Protein AF-A0A9W9T5V9-F1 (afdb_monomer)

Secondary structure (DSSP, 8-state):
-------SS-TT-----------TT-B-SSSTTHHHHHHHHHHHHHHHHHHHHTTS-----HHHHHHHHHHHHHHIIIIITTTT--BHHHHHHHHHHHHHH-TTSSS-----HHHHHH--

Organism: NCBI:txid2972120

Mean predicted aligned error: 10.6 Å

Structure (mmCIF, N/CA/C/O backbone):
data_AF-A0A9W9T5V9-F1
#
_entry.id   AF-A0A9W9T5V9-F1
#
loop_
_atom_site.group_PDB
_atom_site.id
_atom_site.type_symbol
_atom_site.label_atom_id
_atom_site.label_alt_id
_atom_site.label_comp_id
_atom_site.label_asym_id
_atom_site.label_entity_id
_atom_site.label_seq_id
_atom_site.pdbx_PDB_ins_code
_atom_site.Cartn_x
_atom_site.Cartn_y
_atom_site.Cartn_z
_atom_site.occupancy
_atom_site.B_iso_or_equiv
_atom_site.auth_seq_id
_atom_site.auth_comp_id
_atom_site.auth_asym_id
_atom_site.auth_atom_id
_atom_site.pdbx_PDB_model_num
ATOM 1 N N . MET A 1 1 ? 43.524 -31.041 -5.389 1.00 35.19 1 MET A N 1
ATOM 2 C CA . MET A 1 1 ? 42.472 -30.281 -4.680 1.00 35.19 1 MET A CA 1
ATOM 3 C C . MET A 1 1 ? 41.741 -29.411 -5.695 1.00 35.19 1 MET A C 1
ATOM 5 O O . MET A 1 1 ? 42.370 -28.548 -6.287 1.00 35.19 1 MET A O 1
ATOM 9 N N . LYS A 1 2 ? 40.461 -29.684 -5.965 1.00 38.06 2 LYS A N 1
ATOM 10 C CA . LYS A 1 2 ? 39.571 -28.822 -6.759 1.00 38.06 2 LYS A CA 1
ATOM 11 C C . LYS A 1 2 ? 38.412 -28.458 -5.836 1.00 38.06 2 LYS A C 1
ATOM 13 O O . LYS A 1 2 ? 37.600 -29.324 -5.534 1.00 38.06 2 LYS A O 1
ATOM 18 N N . ILE A 1 3 ? 38.410 -27.236 -5.312 1.00 46.72 3 ILE A N 1
ATOM 19 C CA . ILE A 1 3 ? 37.315 -26.726 -4.484 1.00 46.72 3 ILE A CA 1
ATOM 20 C C . ILE A 1 3 ? 36.398 -25.956 -5.428 1.00 46.72 3 ILE A C 1
ATOM 22 O O . ILE A 1 3 ? 36.752 -24.894 -5.934 1.00 46.72 3 ILE A O 1
ATOM 26 N N . SER A 1 4 ? 35.258 -26.567 -5.722 1.00 40.19 4 SER A N 1
ATOM 27 C CA . SER A 1 4 ? 34.178 -25.996 -6.514 1.00 40.19 4 SER A CA 1
ATOM 28 C C . SER A 1 4 ? 33.604 -24.771 -5.797 1.00 40.19 4 SER A C 1
ATOM 30 O O . SER A 1 4 ? 32.980 -24.898 -4.747 1.00 40.19 4 SER A O 1
ATOM 32 N N . LEU A 1 5 ? 33.795 -23.582 -6.368 1.00 41.72 5 LEU A N 1
ATOM 33 C CA . LEU A 1 5 ? 33.086 -22.363 -5.974 1.00 41.72 5 LEU A CA 1
ATOM 34 C C . LEU A 1 5 ? 31.704 -22.363 -6.636 1.00 41.72 5 LEU A C 1
ATOM 36 O O . LEU A 1 5 ? 31.481 -21.729 -7.660 1.00 41.72 5 LEU A O 1
ATOM 40 N N . ALA A 1 6 ? 30.780 -23.119 -6.050 1.00 48.38 6 ALA A N 1
ATOM 41 C CA . ALA A 1 6 ? 29.353 -23.036 -6.337 1.00 48.38 6 ALA A CA 1
ATOM 42 C C . ALA A 1 6 ? 28.623 -22.727 -5.024 1.00 48.38 6 ALA A C 1
ATOM 44 O O . ALA A 1 6 ? 28.016 -23.598 -4.414 1.00 48.38 6 ALA A O 1
ATOM 45 N N . LEU A 1 7 ? 28.754 -21.491 -4.540 1.00 43.91 7 LEU A N 1
ATOM 46 C CA . LEU A 1 7 ? 28.087 -21.017 -3.322 1.00 43.91 7 LEU A CA 1
ATOM 47 C C . LEU A 1 7 ? 27.776 -19.522 -3.444 1.00 43.91 7 LEU A C 1
ATOM 49 O O . LEU A 1 7 ? 28.366 -18.687 -2.768 1.00 43.91 7 LEU A O 1
ATOM 53 N N . SER A 1 8 ? 26.868 -19.151 -4.348 1.00 45.00 8 SER A N 1
ATOM 54 C CA . SER A 1 8 ? 26.297 -17.789 -4.373 1.00 45.00 8 SER A CA 1
ATOM 55 C C . SER A 1 8 ? 24.866 -17.730 -4.930 1.00 45.00 8 SER A C 1
ATOM 57 O O . SER A 1 8 ? 24.477 -16.718 -5.496 1.00 45.00 8 SER A O 1
ATOM 59 N N . ALA A 1 9 ? 24.068 -18.796 -4.782 1.00 42.25 9 ALA A N 1
ATOM 60 C CA . ALA A 1 9 ? 22.679 -18.820 -5.273 1.00 42.25 9 ALA A CA 1
ATOM 61 C C . ALA A 1 9 ? 21.623 -19.201 -4.214 1.00 42.25 9 ALA A C 1
ATOM 63 O O . ALA A 1 9 ? 20.445 -19.295 -4.531 1.00 42.25 9 ALA A O 1
ATOM 64 N N . LEU A 1 10 ? 22.010 -19.395 -2.948 1.00 37.06 10 LEU A N 1
ATOM 65 C CA . LEU A 1 10 ? 21.098 -19.846 -1.881 1.00 37.06 10 LEU A CA 1
ATOM 66 C C . LEU A 1 10 ? 20.640 -18.736 -0.920 1.00 37.06 10 LEU A C 1
ATOM 68 O O . LEU A 1 10 ? 19.993 -19.023 0.080 1.00 37.06 10 LEU A O 1
ATOM 72 N N . ALA A 1 11 ? 20.904 -17.466 -1.240 1.00 40.06 11 ALA A N 1
ATOM 73 C CA . ALA A 1 11 ? 20.369 -16.330 -0.481 1.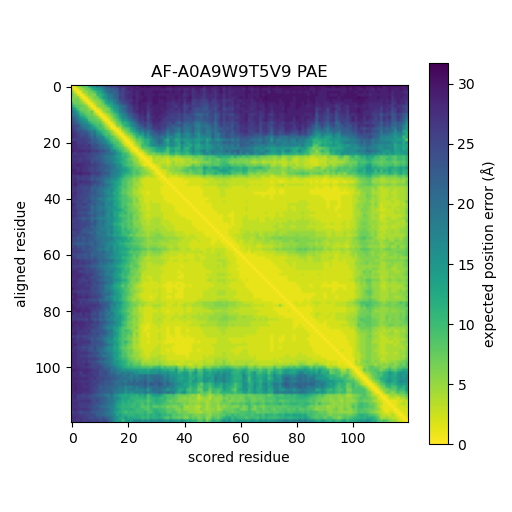00 40.06 11 ALA A CA 1
ATOM 74 C C . ALA A 1 11 ? 18.949 -15.901 -0.918 1.00 40.06 11 ALA A C 1
ATOM 76 O O . ALA A 1 11 ? 18.433 -14.912 -0.412 1.00 40.06 11 ALA A O 1
ATOM 77 N N . LEU A 1 12 ? 18.306 -16.635 -1.836 1.00 38.97 12 LEU A N 1
ATOM 78 C CA . LEU A 1 12 ? 16.906 -16.413 -2.237 1.00 38.97 12 LEU A CA 1
ATOM 79 C C . LEU A 1 12 ? 15.893 -17.157 -1.349 1.00 38.97 12 LEU A C 1
ATOM 81 O O . LEU A 1 12 ? 14.693 -17.109 -1.604 1.00 38.97 12 LEU A O 1
ATOM 85 N N . LEU A 1 13 ? 16.350 -17.851 -0.302 1.00 36.91 13 LEU A N 1
ATOM 86 C CA . LEU A 1 13 ? 15.452 -18.558 0.601 1.00 36.91 13 LEU A CA 1
ATOM 87 C C . LEU A 1 13 ? 14.821 -17.608 1.620 1.00 36.91 13 LEU A C 1
ATOM 89 O O . LEU A 1 13 ? 15.493 -17.045 2.482 1.00 36.91 13 LEU A O 1
ATOM 93 N N . ALA A 1 14 ? 13.493 -17.562 1.523 1.00 33.47 14 ALA A N 1
ATOM 94 C CA . ALA A 1 14 ? 12.532 -17.003 2.460 1.00 33.47 14 ALA A CA 1
ATOM 95 C C . ALA A 1 14 ? 12.353 -15.480 2.404 1.00 33.47 14 ALA A C 1
ATOM 97 O O . ALA A 1 14 ? 12.513 -14.776 3.400 1.00 33.47 14 ALA A O 1
ATOM 98 N N . CYS A 1 15 ? 11.821 -14.987 1.280 1.00 35.09 15 CYS A N 1
ATOM 99 C CA . CYS A 1 15 ? 10.692 -14.074 1.453 1.00 35.09 15 CYS A CA 1
ATOM 100 C C . CYS A 1 15 ? 9.613 -14.911 2.161 1.00 35.09 15 CYS A C 1
ATOM 102 O O . CYS A 1 15 ? 9.232 -15.947 1.609 1.00 35.09 15 CYS A O 1
ATOM 104 N N . PRO A 1 16 ? 9.198 -14.595 3.401 1.00 37.97 16 PRO A N 1
ATOM 105 C CA . PRO A 1 16 ? 8.126 -15.346 4.022 1.00 37.97 16 PRO A CA 1
ATOM 106 C C . PRO A 1 16 ? 6.901 -15.134 3.138 1.00 37.97 16 PRO A C 1
ATOM 108 O O . PRO A 1 16 ? 6.339 -14.037 3.106 1.00 37.97 16 PRO A O 1
ATOM 111 N N . ALA A 1 17 ? 6.535 -16.184 2.402 1.00 42.78 17 ALA A N 1
ATOM 112 C CA . ALA A 1 17 ? 5.244 -16.349 1.764 1.00 42.78 17 ALA A CA 1
ATOM 113 C C . ALA A 1 17 ? 4.203 -16.449 2.883 1.00 42.78 17 ALA A C 1
ATOM 115 O O . ALA A 1 17 ? 3.699 -17.512 3.222 1.00 42.78 17 ALA A O 1
ATOM 116 N N . ALA A 1 18 ? 3.974 -15.327 3.555 1.00 43.53 18 ALA A N 1
ATOM 117 C CA . ALA A 1 18 ? 2.761 -15.128 4.296 1.00 43.53 18 ALA A CA 1
ATOM 118 C C . ALA A 1 18 ? 1.741 -14.808 3.230 1.00 43.53 18 ALA A C 1
ATOM 120 O O . ALA A 1 18 ? 1.785 -13.698 2.691 1.00 43.53 18 ALA A O 1
ATOM 121 N N . ALA A 1 19 ? 0.860 -15.763 2.950 1.00 41.66 19 ALA A N 1
ATOM 122 C CA . ALA A 1 19 ? -0.463 -15.557 3.471 1.00 41.66 19 ALA A CA 1
ATOM 123 C C . ALA A 1 19 ? -0.845 -14.065 3.488 1.00 41.66 19 ALA A C 1
ATOM 125 O O . ALA A 1 19 ? -0.695 -13.480 4.559 1.00 41.66 19 ALA A O 1
ATOM 126 N N . VAL A 1 20 ? -1.296 -13.384 2.438 1.00 48.00 20 VAL A N 1
ATOM 127 C CA . VAL A 1 20 ? -2.552 -12.647 2.523 1.00 48.00 20 VAL A CA 1
ATOM 128 C C . VAL A 1 20 ? -3.580 -13.609 3.126 1.00 48.00 20 VAL A C 1
ATOM 130 O O . VAL A 1 20 ? -4.499 -14.124 2.496 1.00 48.00 20 VAL A O 1
ATOM 133 N N . ASP A 1 21 ? -3.376 -13.851 4.416 1.00 44.97 21 ASP A N 1
ATOM 134 C CA . ASP A 1 21 ? -4.271 -14.500 5.323 1.00 44.97 21 ASP A CA 1
ATOM 135 C C . ASP A 1 21 ? -5.392 -13.484 5.436 1.00 44.97 21 ASP A C 1
ATOM 137 O O . ASP A 1 21 ? -5.350 -12.523 6.212 1.00 44.97 21 ASP A O 1
ATOM 141 N N . LEU A 1 22 ? -6.329 -13.598 4.496 1.00 51.84 22 LEU A N 1
ATOM 142 C CA . LEU A 1 22 ? -7.561 -12.850 4.490 1.00 51.84 22 LEU A CA 1
ATOM 143 C C . LEU A 1 22 ? -8.417 -13.433 5.612 1.00 51.84 22 LEU A C 1
ATOM 145 O O . LEU A 1 22 ? -9.494 -13.951 5.342 1.00 51.84 22 LEU A O 1
ATOM 149 N N . ASP A 1 23 ? -7.943 -13.387 6.858 1.00 54.66 23 ASP A N 1
ATOM 150 C CA . ASP A 1 23 ? -8.806 -13.562 8.009 1.00 54.66 23 ASP A CA 1
ATOM 151 C C . ASP A 1 23 ? -9.603 -12.258 8.152 1.00 54.66 23 ASP A C 1
ATOM 153 O O . ASP A 1 23 ? -9.077 -11.248 8.640 1.00 54.66 23 ASP A O 1
ATOM 157 N N . PRO A 1 24 ? -10.883 -12.228 7.733 1.00 58.16 24 PRO A N 1
ATOM 158 C CA . PRO A 1 24 ? -11.699 -11.025 7.837 1.00 58.16 24 PRO A CA 1
ATOM 159 C C . PRO A 1 24 ? -11.970 -10.635 9.296 1.00 58.16 24 PRO A C 1
ATOM 161 O O . PRO A 1 24 ? -12.570 -9.589 9.539 1.00 58.16 24 PRO A O 1
ATOM 164 N N . LYS A 1 25 ? -11.581 -11.470 10.272 1.00 63.91 25 LYS A N 1
ATOM 165 C CA . LYS A 1 25 ? -11.800 -11.227 11.700 1.00 63.91 25 LYS A CA 1
ATOM 166 C C . LYS A 1 25 ? -10.642 -10.504 12.373 1.00 63.91 25 LYS A C 1
ATOM 168 O O . LYS A 1 25 ? -10.850 -9.975 13.466 1.00 63.91 25 LYS A O 1
ATOM 173 N N . GLN A 1 26 ? -9.452 -10.463 11.769 1.00 80.75 26 GLN A N 1
ATOM 174 C CA . GLN A 1 26 ? -8.331 -9.756 12.376 1.00 80.75 26 GLN A CA 1
ATOM 175 C C . GLN A 1 26 ? -8.516 -8.244 12.207 1.00 80.75 26 GLN A C 1
ATOM 177 O O . GLN A 1 26 ? -8.470 -7.709 11.098 1.00 80.75 26 GLN A O 1
ATOM 182 N N . ASP A 1 27 ? -8.711 -7.546 13.326 1.00 82.19 27 ASP A N 1
ATOM 183 C CA . ASP A 1 27 ? -8.708 -6.088 13.351 1.00 82.19 27 ASP A CA 1
ATOM 184 C C . ASP A 1 27 ? -7.264 -5.577 13.266 1.00 82.19 27 ASP A C 1
ATOM 186 O O . ASP A 1 27 ? -6.444 -5.812 14.152 1.00 82.19 27 ASP A O 1
ATOM 190 N N . CYS A 1 28 ? -6.964 -4.856 12.190 1.00 87.38 28 CYS A N 1
ATOM 191 C CA . CYS A 1 28 ? -5.701 -4.162 11.981 1.00 87.38 28 CYS A CA 1
ATOM 192 C C . CYS A 1 28 ? -5.764 -2.703 12.485 1.00 87.38 28 CYS A C 1
ATOM 194 O O . CYS A 1 28 ? -4.804 -1.954 12.329 1.00 87.38 28 CYS A O 1
ATOM 196 N N . GLY A 1 29 ? -6.861 -2.250 13.096 1.00 80.56 29 GLY A N 1
ATOM 197 C CA . GLY A 1 29 ? -6.971 -0.920 13.705 1.00 80.56 29 GLY A CA 1
ATOM 198 C C . GLY A 1 29 ? -6.163 -0.745 14.997 1.00 80.56 29 GLY A C 1
ATOM 199 O O . GLY A 1 29 ? -5.941 0.393 15.424 1.00 80.56 29 GLY A O 1
ATOM 200 N N . ALA A 1 30 ? -5.715 -1.847 15.607 1.00 81.56 30 ALA A N 1
ATOM 201 C CA . ALA A 1 30 ? -4.915 -1.879 16.826 1.00 81.56 30 ALA A CA 1
ATOM 202 C C . ALA A 1 30 ? -3.720 -2.849 16.669 1.00 81.56 30 ALA A C 1
ATOM 204 O O . ALA A 1 30 ? -3.928 -3.990 16.267 1.00 81.56 30 ALA A O 1
ATOM 205 N N . PRO A 1 31 ? -2.476 -2.448 17.006 1.00 80.69 31 PRO A N 1
ATOM 206 C CA . PRO A 1 31 ? -2.053 -1.116 17.455 1.00 80.69 31 PRO A CA 1
ATOM 207 C C . PRO A 1 31 ? -2.341 -0.025 16.410 1.00 80.69 31 PRO A C 1
ATOM 209 O O . PRO A 1 31 ? -2.594 -0.336 15.251 1.00 80.69 31 PRO A O 1
ATOM 212 N N . PHE A 1 32 ? -2.303 1.254 16.823 1.00 74.00 32 PHE A N 1
ATOM 213 C CA . PHE A 1 32 ? -2.689 2.434 16.012 1.00 74.00 32 PHE A CA 1
ATOM 214 C C . PHE A 1 32 ? -2.124 2.425 14.583 1.00 74.00 32 PHE A C 1
ATOM 216 O O . PHE A 1 32 ? -2.682 3.031 13.673 1.00 74.00 32 PHE A O 1
ATOM 223 N N . ASN A 1 33 ? -0.994 1.743 14.409 1.00 84.06 33 ASN A N 1
ATOM 224 C CA . ASN A 1 33 ? -0.204 1.707 13.210 1.00 84.06 33 ASN A CA 1
ATOM 225 C C . ASN A 1 33 ? -0.250 0.350 12.458 1.00 84.06 33 ASN A C 1
ATOM 227 O O . ASN A 1 33 ? 0.590 0.114 11.588 1.00 84.06 33 ASN A O 1
ATOM 231 N N . ALA A 1 34 ? -1.161 -0.569 12.768 1.00 89.50 34 ALA A N 1
ATOM 232 C CA . ALA A 1 34 ? -1.214 -1.857 12.071 1.00 89.50 34 ALA A CA 1
ATOM 233 C C . ALA A 1 34 ? -1.855 -1.720 10.674 1.00 89.50 34 ALA A C 1
ATOM 235 O O . ALA A 1 34 ? -1.272 -2.158 9.683 1.00 89.50 34 ALA A O 1
ATOM 236 N N . TRP A 1 35 ? -2.969 -0.994 10.556 1.00 92.25 35 TRP A N 1
ATOM 237 C CA . TRP A 1 35 ? -3.748 -0.885 9.316 1.00 92.25 35 TRP A CA 1
ATOM 238 C C . TRP A 1 35 ? -2.964 -0.260 8.166 1.00 92.25 35 TRP A C 1
ATOM 240 O O . TRP A 1 35 ? -2.817 -0.855 7.102 1.00 92.25 35 TRP A O 1
ATOM 250 N N . TRP A 1 36 ? -2.400 0.930 8.381 1.00 91.62 36 TRP A N 1
ATOM 251 C CA . TRP A 1 36 ? -1.599 1.615 7.360 1.00 91.62 36 TRP A CA 1
ATOM 252 C C . TRP A 1 36 ? -0.329 0.827 6.970 1.00 91.62 36 TRP A C 1
ATOM 254 O O . TRP A 1 36 ? 0.096 0.934 5.827 1.00 91.62 36 TRP A O 1
ATOM 264 N N . SER A 1 37 ? 0.221 -0.020 7.854 1.00 90.69 37 SER A N 1
ATOM 265 C CA . SER A 1 37 ? 1.384 -0.872 7.584 1.00 90.69 37 SER A CA 1
ATOM 266 C C . SER A 1 37 ? 0.974 -2.063 6.730 1.00 90.69 37 SER A C 1
ATOM 268 O O . SER A 1 37 ? 1.680 -2.421 5.792 1.00 90.69 37 SER A O 1
ATOM 270 N N . GLN A 1 38 ? -0.193 -2.650 7.006 1.00 90.88 38 GLN A N 1
ATOM 271 C CA . GLN A 1 38 ? -0.754 -3.712 6.177 1.00 90.88 38 GLN A CA 1
ATOM 272 C C . GLN A 1 38 ? -1.119 -3.192 4.781 1.00 90.88 38 GLN A C 1
ATOM 274 O O . GLN A 1 38 ? -0.789 -3.827 3.779 1.00 90.88 38 GLN A O 1
ATOM 279 N N . CYS A 1 39 ? -1.723 -2.006 4.703 1.00 91.75 39 CYS A N 1
ATOM 280 C CA . CYS A 1 39 ? -2.037 -1.331 3.445 1.00 91.75 39 CYS A CA 1
ATOM 281 C C . CYS A 1 39 ? -0.777 -1.092 2.592 1.00 91.75 39 CYS A C 1
ATOM 283 O O . CYS A 1 39 ? -0.719 -1.514 1.436 1.00 91.75 39 CYS A O 1
ATOM 285 N N . THR A 1 40 ? 0.287 -0.507 3.151 1.00 90.44 40 THR A N 1
ATOM 286 C CA . THR A 1 40 ? 1.528 -0.271 2.388 1.00 90.44 40 THR A CA 1
ATOM 287 C C . THR A 1 40 ? 2.277 -1.547 2.031 1.00 90.44 40 THR A C 1
ATOM 289 O O . THR A 1 40 ? 2.839 -1.645 0.933 1.00 90.44 40 THR A O 1
ATOM 292 N N . ARG A 1 41 ? 2.298 -2.530 2.937 1.00 88.56 41 ARG A N 1
ATOM 293 C CA . ARG A 1 41 ? 2.916 -3.837 2.693 1.00 88.56 41 ARG A CA 1
ATOM 294 C C . ARG A 1 41 ? 2.234 -4.549 1.533 1.00 88.56 41 ARG A C 1
ATOM 296 O O . ARG A 1 41 ? 2.928 -5.025 0.645 1.00 88.56 41 ARG A O 1
ATOM 303 N N . SER A 1 42 ? 0.905 -4.543 1.493 1.00 87.94 42 SER A N 1
ATOM 304 C CA . SER A 1 42 ? 0.130 -5.201 0.434 1.00 87.94 42 SER A CA 1
ATOM 305 C C . SER A 1 42 ? 0.368 -4.559 -0.931 1.00 87.94 42 SER A C 1
ATOM 307 O O . SER A 1 42 ? 0.598 -5.264 -1.909 1.00 87.94 42 SER A O 1
ATOM 309 N N . ALA A 1 43 ? 0.433 -3.225 -0.992 1.00 87.31 43 ALA A N 1
ATOM 310 C CA . ALA A 1 43 ? 0.828 -2.516 -2.210 1.00 87.31 43 ALA A CA 1
ATOM 311 C C . ALA A 1 43 ? 2.248 -2.905 -2.671 1.00 87.31 43 ALA A C 1
ATOM 313 O O . ALA A 1 43 ? 2.498 -3.120 -3.856 1.00 87.31 43 ALA A O 1
ATOM 314 N N . SER A 1 44 ? 3.191 -3.024 -1.733 1.00 85.75 44 SER A N 1
ATOM 315 C CA . SER A 1 44 ? 4.568 -3.420 -2.047 1.00 85.75 44 SER A CA 1
ATOM 316 C C . SER A 1 44 ? 4.624 -4.863 -2.561 1.00 85.75 44 SER A C 1
ATOM 318 O O . SER A 1 44 ? 5.178 -5.097 -3.632 1.00 85.75 44 SER A O 1
ATOM 320 N N . ASN A 1 45 ? 3.992 -5.807 -1.858 1.00 86.00 45 ASN A N 1
ATOM 321 C CA . ASN A 1 45 ? 3.924 -7.219 -2.245 1.00 86.00 45 ASN A CA 1
ATOM 322 C C . 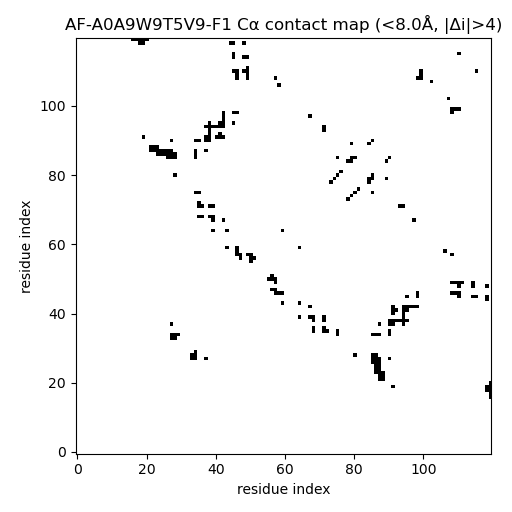ASN A 1 45 ? 3.326 -7.397 -3.647 1.00 86.00 45 ASN A C 1
ATOM 324 O O . ASN A 1 45 ? 3.900 -8.104 -4.467 1.00 86.00 45 ASN A O 1
ATOM 328 N N . CYS A 1 46 ? 2.236 -6.689 -3.942 1.00 84.88 46 CYS A N 1
ATOM 329 C CA . CYS A 1 46 ? 1.560 -6.727 -5.239 1.00 84.88 46 CYS A CA 1
ATOM 330 C C . CYS A 1 46 ? 2.467 -6.269 -6.383 1.00 84.88 46 CYS A C 1
ATOM 332 O O . CYS A 1 46 ? 2.511 -6.901 -7.435 1.00 84.88 46 CYS A O 1
ATOM 334 N N . CYS A 1 47 ? 3.283 -5.238 -6.157 1.00 85.06 47 CYS A N 1
ATOM 335 C CA . CYS A 1 47 ? 4.296 -4.830 -7.125 1.00 85.06 47 CYS A CA 1
ATOM 336 C C . CYS A 1 47 ? 5.390 -5.892 -7.321 1.00 85.06 47 CYS A C 1
ATOM 338 O O . CYS A 1 47 ? 5.757 -6.178 -8.460 1.00 85.06 47 CYS A O 1
ATOM 340 N N . TYR A 1 48 ? 5.918 -6.474 -6.237 1.00 83.88 48 TYR A N 1
ATOM 341 C CA . TYR A 1 48 ? 6.986 -7.478 -6.320 1.00 83.88 48 TYR A CA 1
ATOM 342 C C . TYR A 1 48 ? 6.528 -8.763 -7.008 1.00 83.88 48 TYR A C 1
ATOM 344 O O . TYR A 1 48 ? 7.223 -9.240 -7.899 1.00 83.88 48 TYR A O 1
ATOM 352 N N . PHE A 1 49 ? 5.352 -9.275 -6.650 1.00 81.62 49 PHE A N 1
ATOM 353 C CA . PHE A 1 49 ? 4.834 -10.528 -7.192 1.00 81.62 49 PHE A CA 1
ATOM 354 C C . PHE A 1 49 ? 4.509 -10.416 -8.687 1.00 81.62 49 PHE A C 1
ATOM 356 O O . PHE A 1 49 ? 4.919 -11.252 -9.492 1.00 81.62 49 PHE A O 1
ATOM 363 N N . ALA A 1 50 ? 3.854 -9.322 -9.088 1.00 80.19 50 ALA A N 1
ATOM 364 C CA . ALA A 1 50 ? 3.606 -9.041 -10.497 1.00 80.19 50 ALA A CA 1
ATOM 365 C C . ALA A 1 50 ? 4.912 -8.912 -11.302 1.00 80.19 50 ALA A C 1
ATOM 367 O O . ALA A 1 50 ? 5.017 -9.424 -12.417 1.00 80.19 50 ALA A O 1
ATOM 368 N N . ALA A 1 51 ? 5.923 -8.248 -10.732 1.00 82.06 51 ALA A N 1
ATOM 369 C CA . ALA A 1 51 ? 7.226 -8.106 -11.371 1.00 82.06 51 ALA A CA 1
ATOM 370 C C . ALA A 1 51 ? 7.948 -9.456 -11.515 1.00 82.06 51 ALA A C 1
ATOM 372 O O . ALA A 1 51 ? 8.511 -9.721 -12.573 1.00 82.06 51 ALA A O 1
ATOM 373 N N . GLU A 1 52 ? 7.883 -10.324 -10.504 1.00 84.00 52 GLU A N 1
ATOM 374 C CA . GLU A 1 52 ? 8.452 -11.675 -10.550 1.00 84.00 52 GLU A CA 1
ATOM 375 C C . GLU A 1 52 ? 7.839 -12.508 -11.684 1.00 84.00 52 GLU A C 1
ATOM 377 O O . GLU A 1 52 ? 8.567 -13.040 -12.523 1.00 84.00 52 GLU A O 1
ATOM 382 N N . LYS A 1 53 ? 6.505 -12.536 -11.790 1.00 80.88 53 LYS A N 1
ATOM 383 C CA . LYS A 1 53 ? 5.787 -13.254 -12.857 1.00 80.88 53 LYS A CA 1
ATOM 384 C C . LYS A 1 53 ? 6.107 -12.723 -14.256 1.00 80.88 53 LYS A C 1
ATOM 386 O O . LYS A 1 53 ? 6.155 -13.490 -15.217 1.00 80.88 53 LYS A O 1
ATOM 391 N N . ALA A 1 54 ? 6.347 -11.419 -14.370 1.00 82.88 54 ALA A N 1
ATOM 392 C CA . ALA A 1 54 ? 6.753 -10.770 -15.612 1.00 82.88 54 ALA A CA 1
ATOM 393 C C . ALA A 1 54 ? 8.272 -10.833 -15.880 1.00 82.88 54 ALA A C 1
ATOM 395 O O . ALA A 1 54 ? 8.719 -10.307 -16.900 1.00 82.88 54 ALA A O 1
ATOM 396 N N . ASN A 1 55 ? 9.067 -11.445 -14.990 1.00 83.25 55 ASN A N 1
ATOM 397 C CA . ASN A 1 55 ? 10.534 -11.426 -15.019 1.00 83.25 55 ASN A CA 1
ATOM 398 C C . ASN A 1 55 ? 11.110 -9.999 -15.171 1.00 83.25 55 ASN A C 1
ATOM 400 O O . ASN A 1 55 ? 11.983 -9.728 -15.999 1.00 83.25 55 ASN A O 1
ATOM 404 N N . ALA A 1 56 ? 10.569 -9.070 -14.387 1.00 83.12 56 ALA A N 1
ATOM 405 C CA . ALA A 1 56 ? 10.883 -7.649 -14.395 1.00 83.12 56 ALA A CA 1
ATOM 406 C C . ALA A 1 56 ? 11.218 -7.144 -12.979 1.00 83.12 56 ALA A C 1
ATOM 408 O O . ALA A 1 56 ? 11.148 -7.873 -11.991 1.00 83.12 56 ALA A O 1
ATOM 409 N N . THR A 1 57 ? 11.568 -5.862 -12.868 1.00 83.31 57 THR A N 1
ATOM 410 C CA . THR A 1 57 ? 11.861 -5.221 -11.579 1.00 83.31 57 THR A CA 1
ATOM 411 C C . THR A 1 57 ? 10.661 -4.420 -11.094 1.00 83.31 57 THR A C 1
ATOM 413 O O . THR A 1 57 ? 10.192 -3.525 -11.796 1.00 83.31 57 THR A O 1
ATOM 416 N N . CYS A 1 58 ? 10.221 -4.661 -9.858 1.00 83.62 58 CYS A N 1
ATOM 417 C CA . CYS A 1 58 ? 9.265 -3.785 -9.190 1.00 83.62 58 CYS A CA 1
ATOM 418 C C . CYS A 1 58 ? 9.935 -2.431 -8.894 1.00 83.62 58 CYS A C 1
ATOM 420 O O . CYS A 1 58 ? 10.910 -2.375 -8.140 1.00 83.62 58 CYS A O 1
ATOM 422 N N . PRO A 1 59 ? 9.429 -1.307 -9.421 1.00 80.31 59 PRO A N 1
ATOM 423 C CA . PRO A 1 59 ? 10.075 -0.010 -9.241 1.00 80.31 59 PRO A CA 1
ATOM 424 C C . PRO A 1 59 ? 9.664 0.653 -7.909 1.00 80.31 59 PRO A C 1
ATOM 426 O O . PRO A 1 59 ? 9.661 1.877 -7.790 1.00 80.31 59 PRO A O 1
ATOM 429 N N . MET A 1 60 ? 9.309 -0.114 -6.877 1.00 83.75 60 MET A N 1
ATOM 430 C CA . MET A 1 60 ? 8.971 0.431 -5.561 1.00 83.75 60 MET A CA 1
ATOM 431 C C . MET A 1 60 ? 10.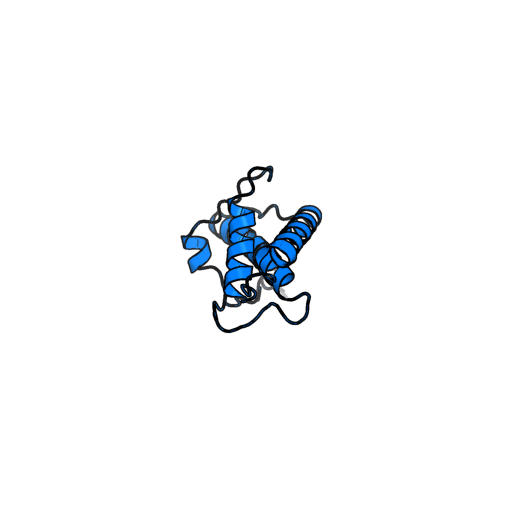226 0.989 -4.873 1.00 83.75 60 MET A C 1
ATOM 433 O O . MET A 1 60 ? 11.022 0.260 -4.289 1.00 83.75 60 MET A O 1
ATOM 437 N N . THR A 1 61 ? 10.421 2.307 -4.943 1.00 84.38 61 THR A N 1
ATOM 438 C CA . THR A 1 61 ? 11.514 2.998 -4.246 1.00 84.38 61 THR A CA 1
ATOM 439 C C . THR A 1 61 ? 11.106 3.376 -2.825 1.00 84.38 61 THR A C 1
ATOM 441 O O . THR A 1 61 ? 9.922 3.458 -2.495 1.00 84.38 61 THR A O 1
ATOM 444 N N . ARG A 1 62 ? 12.086 3.722 -1.982 1.00 85.94 62 ARG A N 1
ATOM 445 C CA . ARG A 1 62 ? 11.826 4.236 -0.627 1.00 85.94 62 ARG A CA 1
ATOM 446 C C . ARG A 1 62 ? 10.906 5.465 -0.622 1.00 85.94 62 ARG A C 1
ATOM 4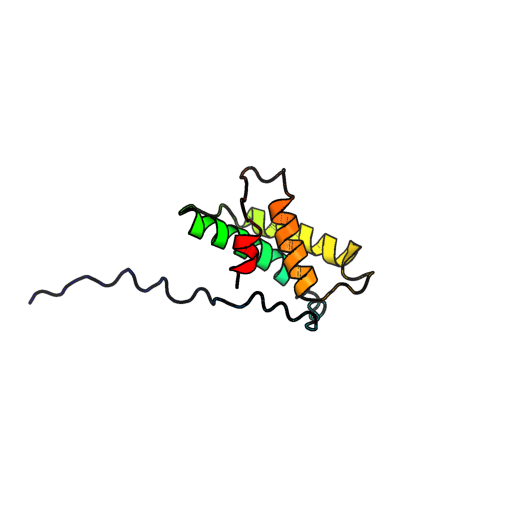48 O O . ARG A 1 62 ? 10.010 5.552 0.209 1.00 85.94 62 ARG A O 1
ATOM 455 N N . ALA A 1 63 ? 11.109 6.401 -1.552 1.00 85.94 63 ALA A N 1
ATOM 456 C CA . ALA A 1 63 ? 10.265 7.591 -1.666 1.00 85.94 63 AL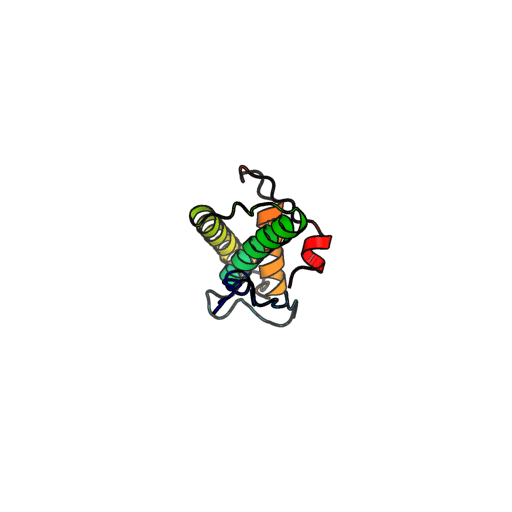A A CA 1
ATOM 457 C C . ALA A 1 63 ? 8.803 7.221 -1.968 1.00 85.94 63 ALA A C 1
ATOM 459 O O . ALA A 1 63 ? 7.890 7.739 -1.331 1.00 85.94 63 ALA A O 1
ATOM 460 N N . ARG A 1 64 ? 8.584 6.264 -2.878 1.00 82.94 64 ARG A N 1
ATOM 461 C CA . ARG A 1 64 ? 7.246 5.763 -3.233 1.00 82.94 64 ARG A CA 1
ATOM 462 C C . ARG A 1 64 ? 6.576 5.052 -2.064 1.00 82.94 64 ARG A C 1
ATOM 464 O O . ARG A 1 64 ? 5.404 5.294 -1.796 1.00 82.94 64 ARG A O 1
ATOM 471 N N . HIS A 1 65 ? 7.337 4.260 -1.315 1.00 85.88 65 HIS A N 1
ATOM 472 C CA . HIS A 1 65 ? 6.836 3.616 -0.107 1.00 85.88 65 HIS A CA 1
ATOM 473 C C . HIS A 1 65 ? 6.328 4.640 0.926 1.00 85.88 65 HIS A C 1
ATOM 475 O O . HIS A 1 65 ? 5.256 4.453 1.497 1.00 85.88 65 HIS A O 1
ATOM 481 N N . TYR A 1 66 ? 7.029 5.764 1.123 1.00 87.94 66 TYR A N 1
ATOM 482 C CA . TYR A 1 66 ? 6.548 6.829 2.013 1.00 87.94 66 TYR A CA 1
ATOM 483 C C . TYR A 1 66 ? 5.303 7.554 1.487 1.00 87.94 66 TYR A C 1
ATOM 485 O O . TYR A 1 66 ? 4.429 7.901 2.282 1.00 87.94 66 TYR A O 1
ATOM 493 N N . VAL A 1 67 ? 5.185 7.755 0.170 1.00 88.62 67 VAL A N 1
ATOM 494 C CA . VAL A 1 67 ? 3.959 8.305 -0.437 1.00 88.62 67 VAL A CA 1
ATOM 495 C C . VAL A 1 67 ? 2.771 7.374 -0.180 1.00 88.62 67 VAL A C 1
ATOM 497 O O . VAL A 1 67 ? 1.723 7.833 0.280 1.00 88.62 67 VAL A O 1
ATOM 500 N N . LEU A 1 68 ? 2.945 6.066 -0.397 1.00 88.44 68 LEU A N 1
ATOM 501 C CA . LEU A 1 68 ? 1.924 5.062 -0.091 1.00 88.44 68 LEU A CA 1
ATOM 502 C C . LEU A 1 68 ? 1.566 5.054 1.395 1.00 88.44 68 LEU A C 1
ATOM 504 O O . LEU A 1 68 ? 0.386 4.991 1.722 1.00 88.44 68 LEU A O 1
ATOM 508 N N . LEU A 1 69 ? 2.545 5.189 2.294 1.00 91.19 69 LEU A N 1
ATOM 509 C CA . LEU A 1 69 ? 2.287 5.287 3.733 1.00 91.19 69 LEU A CA 1
ATOM 510 C C . LEU A 1 69 ? 1.396 6.479 4.076 1.00 91.19 69 LEU A C 1
ATOM 512 O O . LEU A 1 69 ? 0.430 6.319 4.820 1.00 91.19 69 LEU A O 1
ATOM 516 N N . GLY A 1 70 ? 1.671 7.651 3.500 1.00 91.56 70 GLY A N 1
ATOM 517 C CA . GLY A 1 70 ? 0.824 8.832 3.665 1.00 91.56 70 GLY A CA 1
ATOM 518 C C . GLY A 1 70 ? -0.599 8.618 3.139 1.00 91.56 70 GLY A C 1
ATOM 519 O O . GLY A 1 70 ? -1.564 8.947 3.829 1.00 91.56 70 GLY A O 1
ATOM 520 N N . ARG A 1 71 ? -0.748 8.006 1.957 1.00 91.69 71 ARG A N 1
ATOM 521 C CA . ARG A 1 71 ? -2.065 7.692 1.373 1.00 91.69 71 ARG A CA 1
ATOM 522 C C . ARG A 1 71 ? -2.838 6.667 2.209 1.00 91.69 71 ARG A C 1
ATOM 524 O O . ARG A 1 71 ? -4.002 6.897 2.525 1.00 91.69 71 ARG A O 1
ATOM 531 N N . CYS A 1 72 ? -2.187 5.589 2.639 1.00 93.06 72 CYS A N 1
ATOM 532 C CA . CYS A 1 72 ? -2.768 4.591 3.536 1.00 93.06 72 CYS A CA 1
ATOM 533 C C . CYS A 1 72 ? -3.166 5.204 4.888 1.00 93.06 72 CYS A C 1
ATOM 535 O O . CYS A 1 72 ? -4.228 4.884 5.416 1.00 93.06 72 CYS A O 1
ATOM 537 N N . ARG A 1 73 ? -2.371 6.134 5.434 1.00 94.88 73 ARG A N 1
ATOM 538 C CA . ARG A 1 73 ? -2.746 6.892 6.636 1.00 94.88 73 ARG A CA 1
ATOM 539 C C . ARG A 1 73 ? -4.048 7.662 6.435 1.00 94.88 73 ARG A C 1
ATOM 541 O O . ARG A 1 73 ? -4.953 7.556 7.257 1.00 94.88 73 ARG A O 1
ATOM 548 N N . ALA A 1 74 ? -4.124 8.435 5.353 1.00 94.19 74 ALA A N 1
ATOM 549 C CA . ALA A 1 74 ? -5.280 9.269 5.058 1.00 94.19 74 ALA A CA 1
ATOM 550 C C . ALA A 1 74 ? -6.544 8.421 4.852 1.00 94.19 74 ALA A C 1
ATOM 552 O O . ALA A 1 74 ? -7.601 8.763 5.378 1.00 94.19 74 ALA A O 1
ATOM 553 N N . LEU A 1 75 ? -6.425 7.278 4.165 1.00 93.25 75 LEU A N 1
ATOM 554 C CA . LEU A 1 75 ? -7.516 6.309 4.032 1.00 93.25 75 LEU A CA 1
ATOM 555 C C . LEU A 1 75 ? -7.947 5.734 5.383 1.00 93.25 75 LEU A C 1
ATOM 557 O O . LEU A 1 75 ? -9.144 5.613 5.641 1.00 93.25 75 LEU A O 1
ATOM 561 N N . PHE A 1 76 ? -6.999 5.405 6.263 1.00 93.75 76 PHE A N 1
ATOM 562 C CA . PHE A 1 76 ? -7.328 4.907 7.593 1.00 93.75 76 PHE A CA 1
ATOM 563 C C . PHE A 1 76 ? -8.110 5.940 8.409 1.00 93.75 76 PHE A C 1
ATOM 565 O O . PHE A 1 76 ? -9.200 5.650 8.904 1.00 93.75 76 PHE A O 1
ATOM 572 N N . GLU A 1 77 ? -7.562 7.148 8.536 1.00 93.81 77 GLU A N 1
ATOM 573 C CA . GLU A 1 77 ? -8.119 8.215 9.372 1.00 93.81 77 GLU A CA 1
ATOM 574 C C . GLU A 1 77 ? -9.442 8.756 8.807 1.00 93.81 77 GLU A C 1
ATOM 576 O O . GLU A 1 77 ? -10.381 8.987 9.569 1.00 93.81 77 GLU A O 1
ATOM 581 N N . GLY A 1 78 ? -9.532 8.924 7.485 1.00 92.81 78 GLY A N 1
ATOM 582 C CA . GLY A 1 78 ? -10.681 9.532 6.813 1.00 92.81 78 GLY A CA 1
ATOM 583 C C . GLY A 1 78 ? -11.773 8.555 6.379 1.00 92.81 78 GLY A C 1
ATOM 584 O O . GLY A 1 78 ? -12.877 8.990 6.058 1.00 92.81 78 GLY A O 1
ATOM 585 N N . SER A 1 79 ? -11.502 7.248 6.330 1.00 90.81 79 SER A N 1
ATOM 586 C CA . SER A 1 79 ? -12.467 6.264 5.814 1.00 90.81 79 SER A CA 1
ATOM 587 C C . SER A 1 79 ? -12.517 4.981 6.640 1.00 90.81 79 SER A C 1
ATOM 589 O O . SER A 1 79 ? -13.569 4.645 7.173 1.00 90.81 79 SER A O 1
ATOM 591 N N . ALA A 1 80 ? -11.409 4.265 6.824 1.00 91.69 80 ALA A N 1
ATOM 592 C CA . ALA A 1 80 ? -11.461 2.961 7.487 1.00 91.69 80 ALA A CA 1
ATOM 593 C C . ALA A 1 80 ? -11.952 3.065 8.944 1.00 91.69 80 ALA A C 1
ATOM 595 O O . ALA A 1 80 ? -12.902 2.391 9.346 1.00 91.69 80 ALA A O 1
ATOM 596 N N . LYS A 1 81 ? -11.344 3.953 9.736 1.00 91.56 81 LYS A N 1
ATOM 597 C CA . LYS A 1 81 ? -11.626 4.103 11.168 1.00 91.56 81 LYS A CA 1
ATOM 598 C C . LYS A 1 81 ? -13.032 4.652 11.462 1.00 91.56 81 LYS A C 1
ATOM 600 O O . LYS A 1 81 ? -13.717 4.028 12.275 1.00 91.56 81 LYS A O 1
ATOM 605 N N . PRO A 1 82 ? -13.514 5.745 10.833 1.00 93.06 82 PRO A N 1
ATOM 606 C CA . PRO A 1 82 ? -14.852 6.279 11.111 1.00 93.06 82 PRO A CA 1
ATOM 607 C C . PRO A 1 82 ? -15.984 5.277 10.852 1.00 93.06 82 PRO A C 1
ATOM 609 O O . PRO A 1 82 ? -16.990 5.288 11.559 1.00 93.06 82 PRO A O 1
ATOM 612 N N . TYR A 1 83 ? -15.801 4.380 9.879 1.00 92.00 83 TYR A N 1
ATOM 613 C CA . TYR A 1 83 ? -16.804 3.390 9.480 1.00 92.00 83 TYR A CA 1
ATOM 614 C C . TYR A 1 83 ? -16.531 1.974 10.017 1.00 92.00 83 TYR A C 1
ATOM 616 O O . TYR A 1 83 ? -17.199 1.030 9.596 1.00 92.00 83 TYR A O 1
ATOM 624 N N . LYS A 1 84 ? -15.584 1.810 10.956 1.00 90.81 84 LYS A N 1
ATOM 625 C CA . LYS A 1 84 ? -15.207 0.511 11.556 1.00 90.81 84 LYS A CA 1
ATOM 626 C C . LYS A 1 84 ? -14.807 -0.553 10.519 1.00 90.81 84 LYS A C 1
ATOM 628 O O . LYS A 1 84 ? -15.137 -1.727 10.654 1.00 90.81 84 LYS A O 1
ATOM 633 N N . LYS A 1 85 ? -14.108 -0.130 9.467 1.00 90.06 85 LYS A N 1
ATOM 634 C CA . LYS A 1 85 ? -13.554 -0.968 8.393 1.00 90.06 85 LYS A CA 1
ATOM 635 C C . LYS A 1 85 ? -12.048 -1.152 8.567 1.00 90.06 85 LYS A C 1
ATOM 637 O O . LYS A 1 85 ? -11.257 -0.897 7.662 1.00 90.06 85 LYS A O 1
ATOM 642 N N . THR A 1 86 ? -11.648 -1.495 9.785 1.00 91.44 86 THR A N 1
ATOM 643 C CA . THR A 1 86 ? -10.244 -1.565 10.202 1.00 91.44 86 THR A CA 1
ATOM 644 C C . THR A 1 86 ? -9.677 -2.981 10.157 1.00 91.44 86 THR A C 1
ATOM 646 O O . THR A 1 86 ? -8.541 -3.196 10.568 1.00 91.44 86 THR A O 1
ATOM 649 N N . ASP A 1 87 ? -10.420 -3.937 9.607 1.00 90.31 87 ASP A N 1
ATOM 650 C CA . ASP A 1 87 ? -9.948 -5.299 9.392 1.00 90.31 87 ASP A CA 1
ATOM 651 C C . ASP A 1 87 ? -8.776 -5.360 8.394 1.00 90.31 87 ASP A C 1
ATOM 653 O O . ASP A 1 87 ? -8.614 -4.510 7.506 1.00 90.31 87 ASP A O 1
ATOM 657 N N . CYS A 1 88 ? -7.932 -6.377 8.560 1.00 87.00 88 CYS A N 1
ATOM 658 C CA . CYS A 1 88 ? -6.725 -6.562 7.760 1.00 87.00 88 CYS A CA 1
ATOM 659 C C . CYS A 1 88 ? -7.027 -6.853 6.280 1.00 87.00 88 CYS A C 1
ATOM 661 O O . CYS A 1 88 ? -6.228 -6.482 5.414 1.00 87.00 88 CYS A O 1
ATOM 663 N N . VAL A 1 89 ? -8.192 -7.434 5.966 1.00 87.06 89 VAL A N 1
ATOM 664 C CA . VAL A 1 89 ? -8.658 -7.644 4.584 1.00 87.06 89 VAL A CA 1
ATOM 665 C C . VAL A 1 89 ? -8.890 -6.296 3.907 1.00 87.06 89 VAL A C 1
ATOM 667 O O . VAL A 1 89 ? -8.313 -6.026 2.853 1.00 87.06 89 VAL A O 1
ATOM 670 N N . THR A 1 90 ? -9.652 -5.404 4.538 1.00 89.00 90 THR A N 1
ATOM 671 C CA . THR A 1 90 ? -9.897 -4.056 4.019 1.00 89.00 90 THR A CA 1
ATOM 672 C C . THR A 1 90 ? -8.592 -3.272 3.872 1.00 89.00 90 THR A C 1
ATOM 674 O O . THR A 1 90 ? -8.403 -2.599 2.855 1.00 89.00 90 THR A O 1
ATOM 677 N N . ALA A 1 91 ? -7.666 -3.379 4.833 1.00 90.31 91 ALA A N 1
ATOM 678 C CA . ALA A 1 91 ? -6.342 -2.760 4.729 1.00 90.31 91 ALA A CA 1
ATOM 679 C C . ALA A 1 91 ? -5.571 -3.254 3.495 1.00 90.31 91 ALA A C 1
ATOM 681 O O . ALA A 1 91 ? -5.045 -2.451 2.723 1.00 90.31 91 ALA A O 1
ATOM 682 N N . THR A 1 92 ? -5.551 -4.572 3.289 1.00 88.50 92 THR A N 1
ATOM 683 C CA . THR A 1 92 ? -4.861 -5.226 2.171 1.00 88.50 92 THR A CA 1
ATOM 684 C C . THR A 1 92 ? -5.436 -4.778 0.831 1.00 88.50 92 THR A C 1
ATOM 686 O O . THR A 1 92 ? -4.698 -4.282 -0.026 1.00 88.50 92 THR A O 1
ATOM 689 N N . LEU A 1 93 ? -6.759 -4.873 0.672 1.00 87.19 93 LEU A N 1
ATOM 690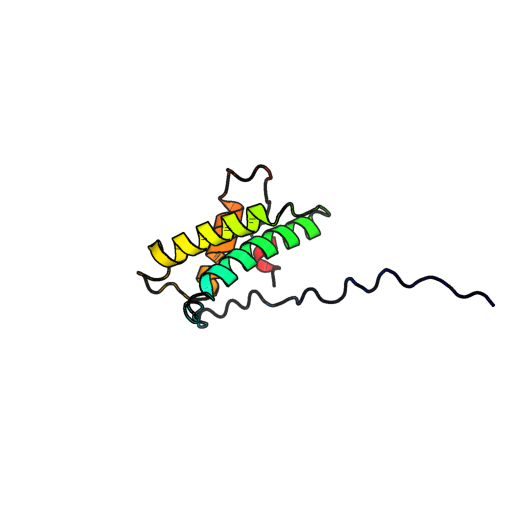 C CA . LEU A 1 93 ? -7.456 -4.463 -0.548 1.00 87.19 93 LEU A CA 1
ATOM 691 C C . LEU A 1 93 ? -7.265 -2.972 -0.838 1.00 87.19 93 LEU A C 1
ATOM 693 O O . LEU A 1 93 ? -7.079 -2.600 -1.993 1.00 87.19 93 LEU A O 1
ATOM 697 N N . SER A 1 94 ? -7.240 -2.124 0.194 1.00 89.25 94 SER A N 1
ATOM 698 C CA . SER A 1 94 ? -6.965 -0.691 0.033 1.00 89.25 94 SER A CA 1
ATOM 699 C C . SER A 1 94 ? -5.562 -0.439 -0.522 1.00 89.25 94 SER A C 1
ATOM 701 O O . SER A 1 94 ? -5.396 0.393 -1.410 1.00 89.25 94 SER A O 1
ATOM 703 N N . GLY A 1 95 ? -4.558 -1.177 -0.042 1.00 89.44 95 GLY A N 1
ATOM 704 C CA . GLY A 1 95 ? -3.188 -1.100 -0.554 1.00 89.44 95 GLY A CA 1
ATOM 705 C C . GLY A 1 95 ? -3.078 -1.500 -2.024 1.00 89.44 95 GLY A C 1
ATOM 706 O O . GLY A 1 95 ? -2.488 -0.778 -2.828 1.00 89.44 95 GLY A O 1
ATOM 707 N N . ILE A 1 96 ? -3.691 -2.628 -2.383 1.00 86.44 96 ILE A N 1
ATOM 708 C CA . ILE A 1 96 ? -3.737 -3.131 -3.763 1.00 86.44 96 ILE A CA 1
ATOM 709 C C . ILE A 1 96 ? -4.464 -2.134 -4.677 1.00 86.44 96 ILE A C 1
ATOM 711 O O . ILE A 1 96 ? -3.949 -1.771 -5.733 1.00 86.44 96 ILE A O 1
ATOM 715 N N . ALA A 1 97 ? -5.629 -1.638 -4.252 1.00 84.75 97 ALA A N 1
ATOM 716 C CA . ALA A 1 97 ? -6.421 -0.680 -5.017 1.00 84.75 97 ALA A CA 1
ATOM 717 C C . ALA A 1 97 ? -5.684 0.648 -5.225 1.00 84.75 97 ALA A C 1
ATOM 719 O O . ALA A 1 97 ? -5.744 1.207 -6.320 1.00 84.75 97 ALA A O 1
ATOM 720 N N . LEU A 1 98 ? -4.956 1.132 -4.211 1.00 85.56 98 LEU A N 1
ATOM 721 C CA . LEU A 1 98 ? -4.086 2.295 -4.360 1.00 85.56 98 LEU A CA 1
ATOM 722 C C . LEU A 1 98 ? -3.047 2.056 -5.454 1.00 85.56 98 LEU A C 1
ATOM 724 O O . LEU A 1 98 ? -2.896 2.901 -6.319 1.00 85.56 98 LEU A O 1
ATOM 728 N N . LEU A 1 99 ? -2.370 0.911 -5.457 1.00 82.12 99 LEU A N 1
ATOM 729 C CA . LEU A 1 99 ? -1.344 0.607 -6.454 1.00 82.12 99 LEU A CA 1
ATOM 730 C C . LEU A 1 99 ? -1.908 0.498 -7.881 1.00 82.12 99 LEU A C 1
ATOM 732 O O . LEU A 1 99 ? -1.315 1.032 -8.813 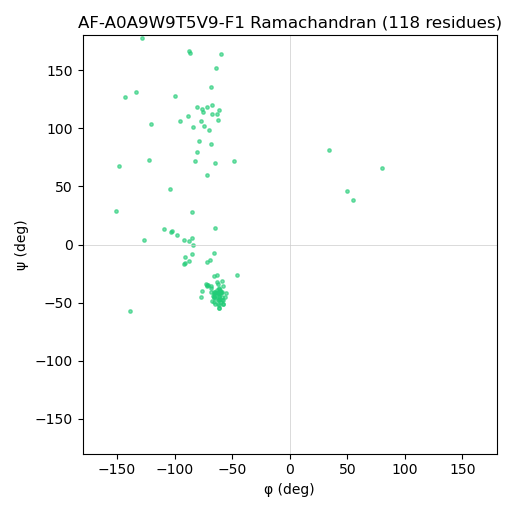1.00 82.12 99 LEU A O 1
ATOM 736 N N . MET A 1 100 ? -3.046 -0.183 -8.049 1.00 76.75 100 MET A N 1
ATOM 737 C CA . MET A 1 100 ? -3.689 -0.382 -9.355 1.00 76.75 100 MET A CA 1
ATOM 738 C C . MET A 1 100 ? -4.350 0.896 -9.894 1.00 76.75 100 MET A C 1
ATOM 740 O O . MET A 1 100 ? -4.418 1.101 -11.106 1.00 76.75 100 MET A O 1
ATOM 744 N N . GLY A 1 101 ? -4.891 1.728 -9.002 1.00 71.38 101 GLY A N 1
ATOM 745 C CA . GLY A 1 101 ? -5.614 2.950 -9.347 1.00 71.38 101 GLY A CA 1
ATOM 746 C C . GLY A 1 101 ? -4.725 4.183 -9.512 1.00 71.38 101 GLY A C 1
ATOM 747 O O . GLY A 1 101 ? -5.191 5.191 -10.047 1.00 71.38 101 GLY A O 1
ATOM 748 N N . ASP A 1 102 ? -3.468 4.130 -9.067 1.00 69.50 102 ASP A N 1
ATOM 749 C CA . ASP A 1 102 ? -2.564 5.278 -9.081 1.00 69.50 102 ASP A CA 1
ATOM 750 C C . ASP A 1 102 ? -1.972 5.522 -10.471 1.00 69.50 102 ASP A C 1
ATOM 752 O O . ASP A 1 102 ? -0.905 5.030 -10.835 1.00 69.50 102 ASP A O 1
ATOM 756 N N . ARG A 1 103 ? -2.692 6.332 -11.253 1.00 58.06 103 ARG A N 1
ATOM 757 C CA . ARG A 1 103 ? -2.269 6.802 -12.581 1.00 58.06 103 ARG A CA 1
ATOM 758 C C . ARG A 1 103 ? -1.100 7.791 -12.534 1.00 58.06 103 ARG A C 1
ATOM 760 O O . ARG A 1 103 ? -0.509 8.048 -13.579 1.00 58.06 103 ARG A O 1
ATOM 767 N N . ASP A 1 104 ? -0.769 8.323 -11.355 1.00 54.12 104 ASP A N 1
ATOM 768 C CA . ASP A 1 104 ? 0.358 9.245 -11.158 1.00 54.12 104 ASP A CA 1
ATOM 769 C C . ASP A 1 104 ? 1.691 8.505 -10.955 1.00 54.12 104 ASP A C 1
ATOM 771 O O . ASP A 1 104 ? 2.764 9.120 -10.940 1.00 54.12 104 ASP A O 1
ATOM 775 N N . LEU A 1 105 ? 1.664 7.175 -10.812 1.00 54.03 105 LEU A N 1
ATOM 776 C CA . LEU A 1 105 ? 2.879 6.375 -10.839 1.00 54.03 105 LEU A CA 1
ATOM 777 C C . LEU A 1 105 ? 3.397 6.344 -12.277 1.00 54.03 105 LEU A C 1
ATOM 779 O O . LEU A 1 105 ? 2.758 5.822 -13.183 1.00 54.03 105 LEU A O 1
ATOM 783 N N . SER A 1 106 ? 4.607 6.863 -12.487 1.00 53.25 106 SER A N 1
ATOM 784 C CA . SER A 1 106 ? 5.308 6.881 -13.782 1.00 53.25 106 SER A CA 1
ATOM 785 C C . SER A 1 106 ? 5.678 5.495 -14.340 1.00 53.25 106 SER A C 1
ATOM 787 O O . SER A 1 106 ? 6.505 5.379 -15.243 1.00 53.25 106 SER A O 1
ATOM 789 N N . PHE A 1 107 ? 5.097 4.436 -13.783 1.00 52.44 107 PHE A N 1
ATOM 790 C CA . PHE A 1 107 ? 5.277 3.046 -14.149 1.00 52.44 107 PHE A CA 1
ATOM 791 C C . PHE A 1 107 ? 3.923 2.338 -13.995 1.00 52.44 107 PHE A C 1
ATOM 793 O O . PHE A 1 107 ? 3.321 2.413 -12.923 1.00 52.44 107 PHE A O 1
ATOM 800 N N . PRO A 1 108 ? 3.431 1.635 -15.025 1.00 5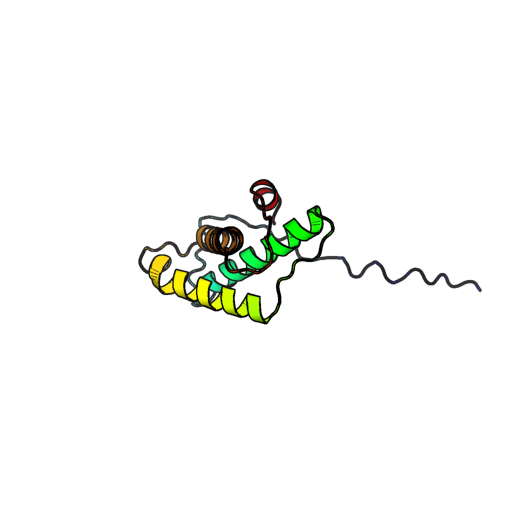6.72 108 PRO A N 1
ATOM 801 C CA . PRO A 1 108 ? 2.264 0.786 -14.862 1.00 56.72 108 PRO A CA 1
ATOM 802 C C . PRO A 1 108 ? 2.647 -0.385 -13.954 1.00 56.72 108 PRO A C 1
ATOM 804 O O . PRO A 1 108 ? 3.461 -1.227 -14.332 1.00 56.72 108 PRO A O 1
ATOM 807 N N . VAL A 1 109 ? 2.084 -0.451 -12.747 1.00 60.66 109 VAL A N 1
ATOM 808 C CA . VAL A 1 109 ? 2.119 -1.696 -11.974 1.00 60.66 109 VAL A CA 1
ATOM 809 C C . VAL A 1 109 ? 0.968 -2.555 -12.448 1.00 60.66 109 VAL A C 1
ATOM 811 O O . VAL A 1 109 ? -0.182 -2.329 -12.077 1.00 60.66 109 VAL A O 1
ATOM 814 N N . SER A 1 110 ? 1.266 -3.538 -13.292 1.00 63.19 110 SER A N 1
ATOM 815 C CA . SER A 1 110 ? 0.280 -4.523 -13.721 1.00 63.19 110 SER A CA 1
ATOM 816 C C . SER A 1 110 ? 0.160 -5.620 -12.668 1.00 63.19 110 SER A C 1
ATOM 818 O O . SER A 1 110 ? 0.639 -6.728 -12.867 1.00 63.19 110 SER A O 1
ATOM 820 N N . CYS A 1 111 ? -0.439 -5.302 -11.527 1.00 70.19 111 CYS A N 1
ATOM 821 C CA . CYS A 1 111 ? -0.858 -6.330 -10.587 1.00 70.19 111 CYS A CA 1
ATOM 822 C C . CYS A 1 111 ? -2.277 -6.755 -10.976 1.00 70.19 111 CYS A C 1
ATOM 824 O O . CYS A 1 111 ? -3.208 -5.949 -10.930 1.00 70.19 111 CYS A O 1
ATOM 826 N N . THR A 1 112 ? -2.421 -7.976 -11.483 1.00 72.44 112 THR A N 1
ATOM 827 C CA . THR A 1 112 ? -3.695 -8.518 -11.967 1.00 72.44 112 THR A CA 1
ATOM 828 C C . THR A 1 112 ? -4.480 -9.186 -10.841 1.00 72.44 112 THR A C 1
ATOM 830 O O . THR A 1 112 ? -3.950 -9.474 -9.772 1.00 72.44 112 THR A O 1
ATOM 833 N N . ILE A 1 113 ? -5.762 -9.474 -11.088 1.00 69.25 113 ILE A N 1
ATOM 834 C CA . ILE A 1 113 ? -6.590 -10.250 -10.151 1.00 69.25 113 ILE A CA 1
ATOM 835 C C . ILE A 1 113 ? -5.975 -11.625 -9.870 1.00 69.25 113 ILE A C 1
ATOM 837 O O . ILE A 1 113 ? -6.073 -12.106 -8.746 1.00 69.25 113 ILE A O 1
ATOM 841 N N . ASP A 1 114 ? -5.337 -12.252 -10.857 1.00 68.44 114 ASP A N 1
ATOM 842 C CA . ASP A 1 114 ? -4.700 -13.553 -10.651 1.00 68.44 114 ASP A CA 1
ATOM 843 C C . ASP A 1 114 ? -3.441 -13.426 -9.789 1.00 68.44 114 ASP A C 1
ATOM 845 O O . ASP A 1 114 ? -3.234 -14.238 -8.897 1.00 68.44 114 ASP A O 1
ATOM 849 N N . ASP A 1 115 ? -2.684 -12.336 -9.938 1.00 69.62 115 ASP A N 1
ATOM 850 C CA . ASP A 1 115 ? -1.543 -12.053 -9.059 1.00 69.62 115 ASP A CA 1
ATOM 851 C C . ASP A 1 115 ? -1.983 -11.854 -7.602 1.00 69.62 115 ASP A C 1
ATOM 853 O O . ASP A 1 115 ? -1.250 -12.223 -6.697 1.00 69.62 115 ASP A O 1
ATOM 857 N N . ILE A 1 116 ? -3.184 -11.306 -7.371 1.00 69.88 116 ILE A N 1
ATOM 858 C CA . ILE A 1 116 ? -3.801 -11.122 -6.041 1.00 69.88 116 ILE A CA 1
ATOM 859 C C . ILE A 1 116 ? -4.246 -12.442 -5.415 1.00 69.88 116 ILE A C 1
ATOM 861 O O . ILE A 1 116 ? -4.163 -12.577 -4.199 1.00 69.88 116 ILE A O 1
ATOM 865 N N . LYS A 1 117 ? -4.715 -13.405 -6.214 1.00 67.94 117 LYS A N 1
ATOM 866 C CA . LYS A 1 117 ? -5.115 -14.732 -5.712 1.00 67.94 117 LYS A CA 1
ATOM 867 C C . LYS A 1 117 ? -3.919 -15.586 -5.308 1.00 67.94 117 LYS A C 1
ATOM 869 O O . LYS A 1 117 ? -4.043 -16.380 -4.385 1.00 67.94 117 LYS A O 1
ATOM 874 N N . ASP A 1 118 ? -2.816 -15.434 -6.034 1.00 66.50 118 ASP A N 1
ATOM 875 C CA . ASP A 1 118 ? -1.577 -16.181 -5.813 1.00 66.50 118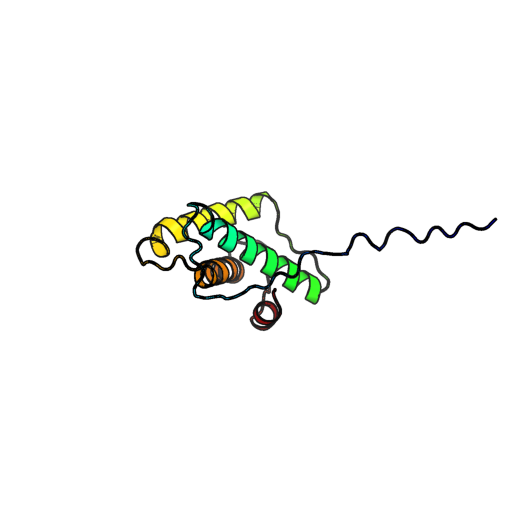 ASP A CA 1
ATOM 876 C C . ASP A 1 118 ? -0.623 -15.448 -4.852 1.00 66.50 118 ASP A C 1
ATOM 878 O O . ASP A 1 118 ? 0.394 -16.000 -4.425 1.00 66.50 118 ASP A O 1
ATOM 882 N N . MET A 1 119 ? -0.929 -14.184 -4.543 1.00 64.69 119 MET A N 1
ATOM 883 C CA . MET A 1 119 ? -0.212 -13.392 -3.557 1.00 64.69 119 MET A CA 1
ATOM 884 C C . MET A 1 119 ? -0.469 -13.972 -2.180 1.00 64.69 119 MET A C 1
ATOM 886 O O . MET A 1 119 ? -1.650 -14.155 -1.912 1.00 64.69 119 MET A O 1
ATOM 890 N N . PRO A 1 120 ? 0.587 -14.111 -1.347 1.00 54.38 120 PRO A N 1
ATOM 891 C CA . PRO A 1 120 ? 0.600 -14.686 -0.017 1.00 54.38 120 PRO A CA 1
ATOM 892 C C . PRO A 1 120 ? -0.590 -15.553 0.329 1.00 54.38 120 PRO A C 1
ATOM 894 O O . PRO A 1 120 ? -1.675 -14.978 0.498 1.00 54.38 120 PRO A O 1
#

Sequence (120 aa):
MKISLALSALALLACPAAAVDLDPKQDCGAPFNAWWSQCTRSASNCCYFAAEKANATCPMTRARHYVLLGRCRALFEGSAKPYKKTDCVTATLSGIALLMGDRDLSFPVSCTIDDIKDMP

Foldseek 3Di:
DDDDPPPDDPPPPDPPQDDVVPPQPAFLPPPVQRLLVLLLVLLVLLQCLLQVVVVHDRPCDPVNSVVSSVVSVCCCVVPCPVVVVRGSNSSNVNSNCCNCVPPVPPDHRPRDPVSVVVRD

Radius of gyration: 16.93 Å; Cα contacts (8 Å, |Δi|>4): 132; chains: 1; bounding box: 59×40×33 Å

pLDDT: mean 74.08, std 18.71, range [33.47, 94.88]

Solvent-accessible surface area (backbone atoms only — not comparable to full-atom values): 6882 Å² total; per-residue (Å²): 140,84,83,81,90,82,83,87,78,76,86,74,73,71,78,79,79,55,52,66,67,66,48,72,80,45,60,17,56,60,59,87,66,37,28,34,48,41,9,38,47,33,27,50,50,42,38,45,54,32,16,56,78,65,75,52,79,51,84,80,41,74,70,54,52,53,53,41,36,53,51,28,42,49,44,36,69,74,45,23,56,82,70,72,47,31,25,43,39,55,20,29,54,50,15,42,48,50,51,64,65,43,80,84,48,98,57,90,56,73,56,46,74,67,51,59,72,73,39,54